Protein AF-A0A925S2Z4-F1 (afdb_monomer_lite)

Radius of gyration: 21.95 Å; chains: 1; bounding box: 36×42×71 Å

Structure (mmCIF, N/CA/C/O backbone):
data_AF-A0A925S2Z4-F1
#
_entry.id   AF-A0A925S2Z4-F1
#
loop_
_atom_site.group_PDB
_atom_site.id
_atom_site.type_symbol
_atom_site.label_atom_id
_atom_site.label_alt_id
_atom_site.label_comp_id
_atom_site.label_asym_id
_atom_site.label_entity_id
_atom_site.label_seq_id
_atom_site.pdbx_PDB_ins_code
_atom_site.Cartn_x
_atom_site.Cartn_y
_atom_site.Cartn_z
_atom_site.occupancy
_atom_site.B_iso_or_equiv
_atom_site.auth_seq_id
_atom_site.auth_comp_id
_atom_site.auth_asym_id
_atom_site.auth_atom_id
_atom_site.pdbx_PDB_model_num
ATOM 1 N N . MET A 1 1 ? 14.609 -31.076 -55.272 1.00 39.25 1 MET A N 1
ATOM 2 C CA . MET A 1 1 ? 15.319 -29.786 -55.122 1.00 39.25 1 MET A CA 1
ATOM 3 C C . MET A 1 1 ? 14.784 -29.129 -53.865 1.00 39.25 1 MET A C 1
ATOM 5 O O . MET A 1 1 ? 13.575 -29.079 -53.698 1.00 39.25 1 MET A O 1
ATOM 9 N N . ASN A 1 2 ? 15.687 -28.817 -52.939 1.00 39.75 2 ASN A N 1
ATOM 10 C CA . ASN A 1 2 ? 15.441 -28.639 -51.510 1.00 39.75 2 ASN A CA 1
ATOM 11 C C . ASN A 1 2 ? 15.421 -27.136 -51.181 1.00 39.75 2 ASN A C 1
ATOM 13 O O . ASN A 1 2 ? 16.453 -26.488 -51.337 1.00 39.75 2 ASN A O 1
ATOM 17 N N . THR A 1 3 ? 14.290 -26.589 -50.730 1.00 46.34 3 THR A N 1
ATOM 18 C CA . THR A 1 3 ? 14.186 -25.174 -50.324 1.00 46.34 3 THR A CA 1
ATOM 19 C C . THR A 1 3 ? 13.488 -25.082 -48.972 1.00 46.34 3 THR A C 1
ATOM 21 O O . THR A 1 3 ? 12.311 -24.757 -48.877 1.00 46.34 3 THR A O 1
ATOM 24 N N . ALA A 1 4 ? 14.216 -25.424 -47.913 1.00 49.31 4 ALA A N 1
ATOM 25 C CA . ALA A 1 4 ? 13.756 -25.297 -46.535 1.00 49.31 4 ALA A CA 1
ATOM 26 C C . ALA A 1 4 ? 14.953 -24.974 -45.636 1.00 49.31 4 ALA A C 1
ATOM 28 O O . ALA A 1 4 ? 15.441 -25.862 -44.956 1.00 49.31 4 ALA A O 1
ATOM 29 N N . HIS A 1 5 ? 15.494 -23.747 -45.680 1.00 46.09 5 HIS A N 1
ATOM 30 C CA . HIS A 1 5 ? 16.583 -23.366 -44.759 1.00 46.09 5 HIS A CA 1
ATOM 31 C C . HIS A 1 5 ? 16.766 -21.861 -44.469 1.00 46.09 5 HIS A C 1
ATOM 33 O O . HIS A 1 5 ? 17.776 -21.498 -43.873 1.00 46.09 5 HIS A O 1
ATOM 39 N N . ALA A 1 6 ? 15.828 -20.972 -44.825 1.00 50.81 6 ALA A N 1
ATOM 40 C CA . ALA A 1 6 ? 16.051 -19.526 -44.651 1.00 50.81 6 ALA A CA 1
ATOM 41 C C . ALA A 1 6 ? 15.265 -18.852 -43.506 1.00 50.81 6 ALA A C 1
ATOM 43 O O . ALA A 1 6 ? 15.703 -17.813 -43.021 1.00 50.81 6 ALA A O 1
ATOM 44 N N . GLU A 1 7 ? 14.157 -19.415 -43.015 1.00 44.41 7 GLU A N 1
ATOM 45 C CA . GLU A 1 7 ? 13.292 -18.689 -42.059 1.00 44.41 7 GLU A CA 1
ATOM 46 C C . GLU A 1 7 ? 13.647 -18.895 -40.577 1.00 44.41 7 GLU A C 1
ATOM 48 O O . GLU A 1 7 ? 13.296 -18.077 -39.730 1.00 44.41 7 GLU A O 1
ATOM 53 N N . LEU A 1 8 ? 14.426 -19.925 -40.240 1.00 50.59 8 LEU A N 1
ATOM 54 C CA . LEU A 1 8 ? 14.777 -20.248 -38.846 1.00 50.59 8 LEU A CA 1
ATOM 55 C C . LEU A 1 8 ? 15.889 -19.368 -38.242 1.00 50.59 8 LEU A C 1
ATOM 57 O O . LEU A 1 8 ? 16.179 -19.472 -37.051 1.00 50.59 8 LEU A O 1
ATOM 61 N N . SER A 1 9 ? 16.499 -18.481 -39.030 1.00 44.88 9 SER A N 1
ATOM 62 C CA . SER A 1 9 ? 17.625 -17.650 -38.579 1.00 44.88 9 SER A CA 1
ATOM 63 C C . SER A 1 9 ? 17.199 -16.320 -37.943 1.00 44.88 9 SER A C 1
ATOM 65 O O . SER A 1 9 ? 17.954 -15.765 -37.148 1.00 44.88 9 SER A O 1
ATOM 67 N N . PHE A 1 10 ? 15.992 -15.816 -38.226 1.00 47.94 10 PHE A N 1
ATOM 68 C CA . PHE A 1 10 ? 15.556 -14.500 -37.733 1.00 47.94 10 PHE A CA 1
ATOM 69 C C . PHE A 1 10 ? 15.021 -14.515 -36.297 1.00 47.94 10 PHE A C 1
ATOM 71 O O . PHE A 1 10 ? 15.148 -13.519 -35.591 1.00 47.94 10 PHE A O 1
ATOM 78 N N . HIS A 1 11 ? 14.477 -15.636 -35.818 1.00 46.00 11 HIS A N 1
ATOM 79 C CA . HIS A 1 11 ? 13.976 -15.721 -34.439 1.00 46.00 11 HIS A CA 1
ATOM 80 C C . HIS A 1 11 ? 15.089 -15.900 -33.399 1.00 46.00 11 HIS A C 1
ATOM 82 O O . HIS A 1 11 ? 14.930 -15.487 -32.257 1.00 46.00 11 HIS A O 1
ATOM 88 N N . ARG A 1 12 ? 16.261 -16.418 -33.793 1.00 41.78 12 ARG A N 1
ATOM 89 C CA . ARG A 1 12 ? 17.396 -16.600 -32.872 1.00 41.78 12 ARG A CA 1
ATOM 90 C C . ARG A 1 12 ? 18.139 -15.297 -32.548 1.00 41.78 12 ARG A C 1
ATOM 92 O O . ARG A 1 12 ? 18.822 -15.224 -31.532 1.00 41.78 12 ARG A O 1
ATOM 99 N N .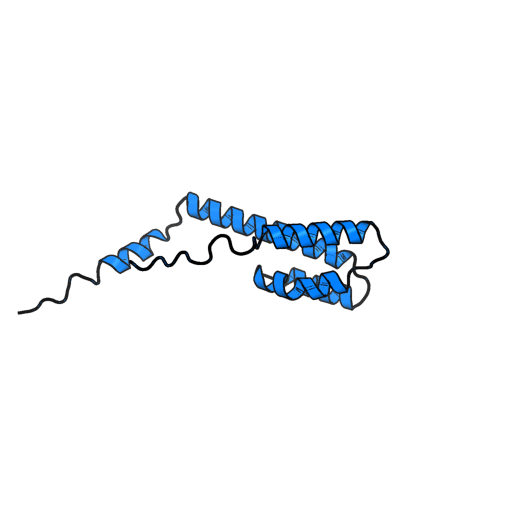 ALA A 1 13 ? 18.009 -14.270 -33.391 1.00 48.81 13 ALA A N 1
ATOM 100 C CA . ALA A 1 13 ? 18.620 -12.961 -33.157 1.00 48.81 13 ALA A CA 1
ATOM 101 C C . ALA A 1 13 ? 17.857 -12.123 -32.112 1.00 48.81 13 ALA A C 1
ATOM 103 O O . ALA A 1 13 ? 18.473 -11.315 -31.422 1.00 48.81 13 ALA A O 1
ATOM 104 N N . ALA A 1 14 ? 16.547 -12.346 -31.948 1.00 51.91 14 ALA A N 1
ATOM 105 C CA . ALA A 1 14 ? 15.734 -11.635 -30.959 1.00 51.91 14 ALA A CA 1
ATOM 106 C C . ALA A 1 14 ? 16.083 -12.035 -29.511 1.00 51.91 14 ALA A C 1
ATOM 108 O O . ALA A 1 14 ? 16.130 -11.175 -28.635 1.00 51.91 14 ALA A O 1
ATOM 109 N N . ASP A 1 15 ? 16.433 -13.303 -29.273 1.00 49.47 15 ASP A N 1
ATOM 110 C CA . ASP A 1 15 ? 16.817 -13.790 -27.938 1.00 49.47 15 ASP A CA 1
ATOM 111 C C . ASP A 1 15 ? 18.200 -13.294 -27.472 1.00 49.47 15 ASP A C 1
ATOM 113 O O . ASP A 1 15 ? 18.476 -13.246 -26.273 1.00 49.47 15 ASP A O 1
ATOM 117 N N . LEU A 1 16 ? 19.079 -12.870 -28.389 1.00 51.75 16 LEU A N 1
ATOM 118 C CA . LEU A 1 16 ? 20.402 -12.326 -28.042 1.00 51.75 16 LEU A CA 1
ATOM 119 C C . LEU A 1 16 ? 20.360 -10.845 -27.633 1.00 51.75 16 LEU A C 1
ATOM 121 O O . LEU A 1 16 ? 21.290 -10.368 -26.982 1.00 51.75 16 LEU A O 1
ATOM 125 N N . HIS A 1 17 ? 19.272 -10.132 -27.938 1.00 51.03 17 HIS A N 1
ATOM 126 C CA . HIS A 1 17 ? 19.065 -8.751 -27.489 1.00 51.03 17 HIS A CA 1
ATOM 127 C C . HIS A 1 17 ? 18.622 -8.643 -26.019 1.00 51.03 17 HIS A C 1
ATOM 129 O O . HIS A 1 17 ? 18.544 -7.539 -25.487 1.00 51.03 17 HIS A O 1
ATOM 135 N N . ALA A 1 18 ? 18.426 -9.769 -25.322 1.00 53.28 18 ALA A N 1
ATOM 136 C CA . ALA A 1 18 ? 18.163 -9.804 -23.882 1.00 53.28 18 ALA A CA 1
ATOM 137 C C . ALA A 1 18 ? 19.398 -9.483 -23.005 1.00 53.28 18 ALA A C 1
ATOM 139 O O . ALA A 1 18 ? 19.310 -9.521 -21.774 1.00 53.28 18 ALA A O 1
ATOM 140 N N . PHE A 1 19 ? 20.548 -9.125 -23.592 1.00 51.56 19 PHE A N 1
ATOM 141 C CA . PHE A 1 19 ? 21.604 -8.407 -22.872 1.00 51.56 19 PHE A CA 1
ATOM 142 C C . PHE A 1 19 ? 21.146 -6.965 -22.640 1.00 51.56 19 PHE A C 1
ATOM 144 O O . PHE A 1 19 ? 21.452 -6.066 -23.417 1.00 51.56 19 PHE A O 1
ATOM 151 N N . GLY A 1 20 ? 20.360 -6.800 -21.570 1.00 57.88 20 GLY A N 1
ATOM 152 C CA . GLY A 1 20 ? 19.616 -5.594 -21.221 1.00 57.88 20 GLY A CA 1
ATOM 153 C C . GLY A 1 20 ? 20.344 -4.302 -21.561 1.00 57.88 20 GLY A C 1
ATOM 154 O O . GLY A 1 20 ? 21.339 -3.946 -20.920 1.00 57.88 20 GLY A O 1
ATOM 155 N N . MET A 1 21 ? 19.789 -3.593 -22.539 1.00 62.78 21 MET A N 1
ATOM 156 C CA . MET A 1 21 ? 20.240 -2.261 -22.896 1.00 62.78 21 MET A CA 1
ATOM 157 C C . MET A 1 21 ? 20.140 -1.356 -21.655 1.00 62.78 21 MET A C 1
ATOM 159 O O . MET A 1 21 ? 19.319 -1.607 -20.760 1.00 62.78 21 MET A O 1
ATOM 163 N N . PRO A 1 22 ? 20.960 -0.295 -21.550 1.00 67.75 22 PRO A N 1
ATOM 164 C CA . PRO A 1 22 ? 20.856 0.667 -20.453 1.00 67.75 22 PRO A CA 1
ATOM 165 C C . PRO A 1 22 ? 19.417 1.163 -20.243 1.00 67.75 22 PRO A C 1
ATOM 167 O O . PRO A 1 22 ? 18.974 1.304 -19.104 1.00 67.75 22 PRO A O 1
ATOM 170 N N . GLU A 1 23 ? 18.673 1.328 -21.337 1.00 68.00 23 GLU A N 1
ATOM 171 C CA . GLU A 1 23 ? 17.258 1.702 -21.360 1.00 68.00 23 GLU A CA 1
ATOM 172 C C . GLU A 1 23 ? 16.357 0.653 -20.685 1.00 68.00 23 GLU A C 1
ATOM 174 O O . GLU A 1 23 ? 15.559 1.011 -19.820 1.00 68.00 23 GLU A O 1
ATOM 179 N N . ASP A 1 24 ? 16.552 -0.645 -20.947 1.00 77.69 24 ASP A N 1
ATOM 180 C CA . ASP A 1 24 ? 15.789 -1.720 -20.291 1.00 77.69 24 AS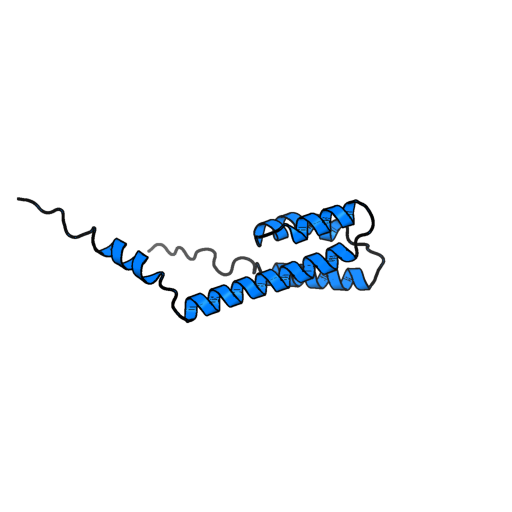P A CA 1
ATOM 181 C C . ASP A 1 24 ? 16.061 -1.776 -18.788 1.00 77.69 24 ASP A C 1
ATOM 183 O O . ASP A 1 24 ? 15.178 -2.064 -17.976 1.00 77.69 24 ASP A O 1
ATOM 187 N N . ARG A 1 25 ? 17.310 -1.516 -18.387 1.00 75.81 25 ARG A N 1
ATOM 188 C CA . ARG A 1 25 ? 17.669 -1.437 -16.970 1.00 75.81 25 ARG A CA 1
ATOM 189 C C . ARG A 1 25 ? 16.969 -0.255 -16.304 1.00 75.81 25 ARG A C 1
ATOM 191 O O . ARG A 1 25 ? 16.429 -0.433 -15.213 1.00 75.81 25 ARG A O 1
ATOM 198 N N . LEU A 1 26 ? 16.972 0.919 -16.935 1.00 79.69 26 LEU A N 1
ATOM 199 C CA . LEU A 1 26 ? 16.286 2.106 -16.422 1.00 79.69 26 LEU A CA 1
ATOM 200 C C . LEU A 1 26 ? 14.774 1.875 -16.327 1.00 79.69 26 LEU A C 1
ATOM 202 O O . LEU A 1 26 ? 14.189 2.167 -15.285 1.00 79.69 26 LEU A O 1
ATOM 206 N N . ALA A 1 27 ? 14.163 1.263 -17.342 1.00 78.44 27 ALA A N 1
ATOM 207 C CA . ALA A 1 27 ? 12.748 0.901 -17.340 1.00 78.44 27 ALA A CA 1
ATOM 208 C C . ALA A 1 27 ? 12.405 -0.079 -16.205 1.00 78.44 27 ALA A C 1
ATOM 210 O O . ALA A 1 27 ? 11.469 0.157 -15.439 1.00 78.44 27 ALA A O 1
ATOM 211 N N . ARG A 1 28 ? 13.207 -1.138 -16.012 1.00 81.88 28 ARG A N 1
ATOM 212 C CA . ARG A 1 28 ? 13.034 -2.075 -14.885 1.00 81.88 28 ARG A CA 1
ATOM 213 C C . ARG A 1 28 ? 13.174 -1.383 -13.530 1.00 81.88 28 ARG A C 1
ATOM 215 O O . ARG A 1 28 ? 12.407 -1.675 -12.615 1.00 81.88 28 ARG A O 1
ATOM 222 N N . MET A 1 29 ? 14.139 -0.475 -13.386 1.00 87.81 29 MET A N 1
ATOM 223 C CA . MET A 1 29 ? 14.314 0.300 -12.155 1.00 87.81 29 MET A CA 1
ATOM 224 C C . MET A 1 29 ? 13.117 1.220 -11.892 1.00 87.81 29 MET A C 1
ATOM 226 O O . MET A 1 29 ? 12.649 1.274 -10.756 1.00 87.81 29 MET A O 1
ATOM 230 N N . ALA A 1 30 ? 12.594 1.889 -12.922 1.00 84.75 30 ALA A N 1
ATOM 231 C CA . ALA A 1 30 ? 11.405 2.730 -12.819 1.00 84.75 30 ALA A CA 1
ATOM 232 C C . ALA A 1 30 ? 10.167 1.914 -12.413 1.00 84.75 30 ALA A C 1
ATOM 234 O O . ALA A 1 30 ? 9.493 2.269 -11.449 1.00 84.75 30 ALA A O 1
ATOM 235 N N . ALA A 1 31 ? 9.929 0.767 -13.057 1.00 84.12 31 ALA A N 1
ATOM 236 C CA . ALA A 1 31 ? 8.832 -0.134 -12.707 1.00 84.12 31 ALA A CA 1
ATOM 237 C C . ALA A 1 31 ? 8.956 -0.659 -11.267 1.00 84.12 31 ALA A C 1
ATOM 239 O O . ALA A 1 31 ? 7.990 -0.653 -10.503 1.00 84.12 31 ALA A O 1
ATOM 240 N N . ARG A 1 32 ? 10.167 -1.063 -10.852 1.00 89.06 32 ARG A N 1
ATOM 241 C CA . ARG A 1 32 ? 10.412 -1.524 -9.480 1.00 89.06 32 ARG A CA 1
ATOM 242 C C . ARG A 1 32 ? 10.174 -0.415 -8.462 1.00 89.06 32 ARG A C 1
ATOM 244 O O . ARG A 1 32 ? 9.626 -0.690 -7.397 1.00 89.06 32 ARG A O 1
ATOM 251 N N . ARG A 1 33 ? 10.584 0.813 -8.778 1.00 89.81 33 ARG A N 1
ATOM 252 C CA . ARG A 1 33 ? 10.366 1.981 -7.927 1.00 89.81 33 ARG A CA 1
ATOM 253 C C . ARG A 1 33 ? 8.876 2.278 -7.769 1.00 89.81 33 ARG A C 1
ATOM 255 O O . ARG A 1 33 ? 8.421 2.342 -6.633 1.00 89.81 33 ARG A O 1
ATOM 262 N N . ALA A 1 34 ? 8.127 2.336 -8.868 1.00 88.19 34 ALA A N 1
ATOM 263 C CA . ALA A 1 34 ? 6.678 2.539 -8.839 1.00 88.19 34 ALA A CA 1
ATOM 264 C C . ALA A 1 34 ? 5.965 1.459 -8.005 1.00 88.19 34 ALA A C 1
ATOM 266 O O . ALA A 1 34 ? 5.111 1.762 -7.174 1.00 88.19 34 ALA A O 1
ATOM 267 N N . PHE A 1 35 ? 6.374 0.191 -8.142 1.00 90.44 35 PHE A N 1
ATOM 268 C CA . PHE A 1 35 ? 5.841 -0.890 -7.312 1.00 90.44 35 PHE A CA 1
ATOM 269 C C . PHE A 1 35 ? 6.133 -0.696 -5.817 1.00 90.44 35 PHE A C 1
ATOM 271 O O . PHE A 1 35 ? 5.250 -0.902 -4.986 1.00 90.44 35 PHE A O 1
ATOM 278 N N . VAL 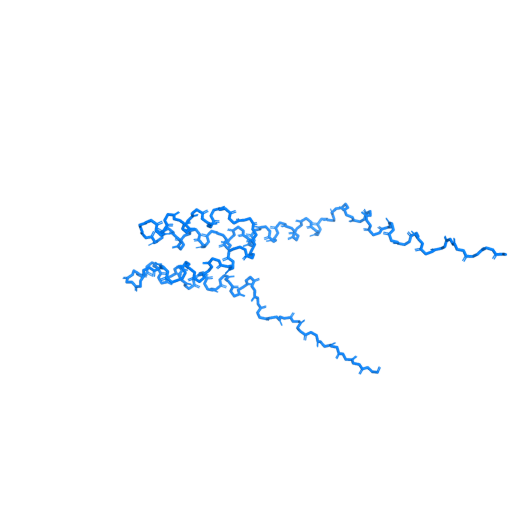A 1 36 ? 7.364 -0.318 -5.456 1.00 93.00 36 VAL A N 1
ATOM 279 C CA . VAL A 1 36 ? 7.747 -0.080 -4.054 1.00 93.00 36 VAL A CA 1
ATOM 280 C C . VAL A 1 36 ? 6.985 1.107 -3.467 1.00 93.00 36 VAL A C 1
ATOM 282 O O . VAL A 1 36 ? 6.517 1.017 -2.332 1.00 93.00 36 VAL A O 1
ATOM 285 N N . GLU A 1 37 ? 6.827 2.185 -4.231 1.00 91.25 37 GLU A N 1
ATOM 286 C CA . GLU A 1 37 ? 6.048 3.363 -3.837 1.00 91.25 37 GLU A CA 1
ATOM 287 C C . GLU A 1 37 ? 4.587 2.969 -3.574 1.00 91.25 37 GLU A C 1
ATOM 289 O O . GLU A 1 37 ? 4.101 3.141 -2.455 1.00 91.25 37 GLU A O 1
ATOM 294 N N . MET A 1 38 ? 3.940 2.279 -4.520 1.00 91.94 38 MET A N 1
ATOM 295 C CA . MET A 1 38 ? 2.576 1.773 -4.343 1.00 91.94 38 MET A CA 1
ATOM 296 C C . MET A 1 38 ? 2.463 0.847 -3.123 1.00 91.94 38 MET A C 1
ATOM 298 O O . MET A 1 38 ? 1.572 1.007 -2.287 1.00 91.94 38 MET A O 1
ATOM 302 N N . LYS A 1 39 ? 3.387 -0.110 -2.968 1.00 95.00 39 LYS A N 1
ATOM 303 C CA . LYS A 1 39 ? 3.392 -1.043 -1.831 1.00 95.00 39 LYS A CA 1
ATOM 304 C C . LYS A 1 39 ? 3.532 -0.313 -0.494 1.00 95.00 39 LYS A C 1
ATOM 306 O O . LYS A 1 39 ? 2.922 -0.734 0.488 1.00 95.00 39 LYS A O 1
ATOM 311 N N . THR A 1 40 ? 4.291 0.779 -0.451 1.00 94.00 40 THR A N 1
ATOM 312 C CA . THR A 1 40 ? 4.461 1.601 0.754 1.00 94.00 40 THR A CA 1
ATOM 313 C C . THR A 1 40 ? 3.148 2.274 1.155 1.00 94.00 40 THR A C 1
ATOM 315 O O . THR A 1 40 ? 2.765 2.186 2.321 1.00 94.00 40 THR A O 1
ATOM 318 N N . CYS A 1 41 ? 2.389 2.828 0.203 1.00 93.19 41 CYS A N 1
ATOM 319 C CA . CYS A 1 41 ? 1.067 3.401 0.485 1.00 93.19 41 CYS A CA 1
ATOM 320 C C . CYS A 1 41 ? 0.098 2.353 1.062 1.00 93.19 41 CYS A C 1
ATOM 322 O O . CYS A 1 41 ? -0.607 2.620 2.035 1.00 93.19 41 CYS A O 1
ATOM 324 N N . PHE A 1 42 ? 0.114 1.121 0.537 1.00 94.50 42 PHE A N 1
ATOM 325 C CA . PHE A 1 42 ? -0.667 0.014 1.102 1.00 94.50 42 PHE A CA 1
ATOM 326 C C . PHE A 1 42 ? -0.236 -0.358 2.530 1.00 94.50 42 PHE A C 1
ATOM 328 O O . PHE A 1 42 ? -1.093 -0.675 3.355 1.00 94.50 42 PHE A O 1
ATOM 335 N N . ILE A 1 43 ? 1.069 -0.350 2.832 1.00 94.88 43 ILE A N 1
ATOM 336 C CA . ILE A 1 43 ? 1.584 -0.639 4.181 1.00 94.88 43 ILE A CA 1
ATOM 337 C C . ILE A 1 43 ? 1.105 0.425 5.168 1.00 94.88 43 ILE A C 1
ATOM 339 O O . ILE A 1 43 ? 0.599 0.064 6.230 1.00 94.88 43 ILE A O 1
ATOM 343 N N . ASN A 1 44 ? 1.218 1.703 4.800 1.00 93.31 44 ASN A N 1
ATOM 344 C CA . ASN A 1 44 ? 0.799 2.824 5.639 1.00 93.31 44 ASN A CA 1
ATOM 345 C C . ASN A 1 44 ? -0.712 2.779 5.897 1.00 93.31 44 ASN A C 1
ATOM 347 O O . ASN A 1 44 ? -1.144 2.803 7.045 1.00 93.31 44 ASN A O 1
ATOM 351 N N . ALA A 1 45 ? -1.520 2.579 4.851 1.00 92.56 45 ALA A N 1
ATOM 352 C CA . ALA A 1 45 ? -2.964 2.425 4.999 1.00 92.56 45 ALA A CA 1
ATOM 353 C C . ALA A 1 45 ? -3.334 1.218 5.884 1.00 92.56 45 ALA A C 1
ATOM 355 O O . ALA A 1 45 ? -4.180 1.326 6.767 1.00 92.56 45 ALA A O 1
ATOM 356 N N . ALA A 1 46 ? -2.685 0.064 5.700 1.00 94.19 46 ALA A N 1
ATOM 357 C CA . ALA A 1 46 ? -2.960 -1.123 6.510 1.00 94.19 46 ALA A CA 1
ATOM 358 C C . ALA A 1 46 ? -2.490 -0.993 7.974 1.00 94.19 46 ALA A C 1
ATOM 360 O O . ALA A 1 46 ? -2.981 -1.727 8.835 1.00 94.19 46 ALA A O 1
ATOM 361 N N . ALA A 1 47 ? -1.551 -0.087 8.268 1.00 93.12 47 ALA A N 1
ATOM 362 C CA . ALA A 1 47 ? -1.094 0.204 9.626 1.00 93.12 47 ALA A CA 1
ATOM 363 C C . ALA A 1 47 ? -2.158 0.933 10.465 1.00 93.12 47 ALA A C 1
ATOM 365 O O . ALA A 1 47 ? -2.217 0.727 11.674 1.00 93.12 47 ALA A O 1
ATOM 366 N N . GLU A 1 48 ? -3.044 1.700 9.824 1.00 92.88 48 GLU A N 1
ATOM 367 C CA . GLU A 1 48 ? -4.155 2.401 10.486 1.00 92.88 48 GLU A CA 1
ATOM 368 C C . GLU A 1 48 ? -5.309 1.465 10.897 1.00 92.88 48 GLU A C 1
ATOM 370 O O . GLU A 1 48 ? -6.222 1.876 11.617 1.00 92.88 48 GLU A O 1
ATOM 375 N N . ILE A 1 49 ? -5.298 0.213 10.425 1.00 93.50 49 ILE A N 1
ATOM 376 C CA . ILE A 1 49 ? -6.339 -0.780 10.702 1.00 93.50 49 ILE A CA 1
ATOM 377 C C . ILE A 1 49 ? -5.970 -1.544 11.971 1.00 93.50 49 ILE A C 1
ATOM 379 O O . ILE A 1 49 ? -4.967 -2.258 12.024 1.00 93.50 49 ILE A O 1
ATOM 383 N N . GLU A 1 50 ? -6.819 -1.435 12.984 1.00 91.38 50 GLU A N 1
ATOM 384 C CA . GLU A 1 50 ? -6.619 -2.091 14.273 1.00 91.38 50 GLU A CA 1
ATOM 385 C C . GLU A 1 50 ? -7.146 -3.542 14.273 1.00 91.38 50 GLU A C 1
ATOM 387 O O . GLU A 1 50 ? -7.969 -3.953 13.448 1.00 91.38 50 GLU A O 1
ATOM 392 N N . GLY A 1 51 ? -6.662 -4.346 15.223 1.00 93.88 51 GLY A N 1
ATOM 393 C CA . GLY A 1 51 ? -7.141 -5.709 15.459 1.00 93.88 51 GLY A CA 1
ATOM 394 C C . GLY A 1 51 ? -6.595 -6.783 14.508 1.00 93.88 51 GLY A C 1
ATOM 395 O O . GLY A 1 51 ? -5.646 -6.586 13.744 1.00 93.88 51 GLY A O 1
ATOM 396 N N . SER A 1 52 ? -7.199 -7.973 14.579 1.00 94.25 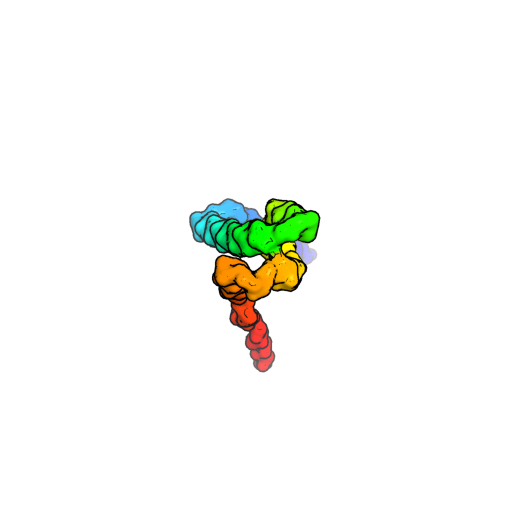52 SER A N 1
ATOM 397 C CA . SER A 1 52 ? -6.769 -9.162 13.824 1.00 94.25 52 SER A CA 1
ATOM 398 C C . SER A 1 52 ? -6.884 -8.977 12.308 1.00 94.25 52 SER A C 1
ATOM 400 O O . SER A 1 52 ? -6.015 -9.434 11.563 1.00 94.25 52 SER A O 1
ATOM 402 N N . THR A 1 53 ? -7.910 -8.255 11.849 1.00 93.00 53 THR A N 1
ATOM 403 C CA . THR A 1 53 ? -8.098 -7.893 10.438 1.00 93.00 53 THR A CA 1
ATOM 404 C C . THR A 1 53 ? -6.948 -7.031 9.927 1.00 93.00 53 THR A C 1
ATOM 406 O O . THR A 1 53 ? -6.397 -7.325 8.866 1.00 93.00 53 THR A O 1
ATOM 409 N N . GLY A 1 54 ? -6.529 -6.020 10.695 1.00 94.38 54 GLY A N 1
ATOM 410 C CA . GLY A 1 54 ? -5.380 -5.183 10.355 1.00 94.38 54 GLY A CA 1
ATOM 411 C C . GLY A 1 54 ? -4.086 -5.986 10.257 1.00 94.38 54 GLY A C 1
ATOM 412 O O . GLY A 1 54 ? -3.389 -5.927 9.244 1.00 94.38 54 GLY A O 1
ATOM 413 N N . ALA A 1 55 ? -3.815 -6.843 11.246 1.00 95.88 55 ALA A N 1
ATOM 414 C CA . ALA A 1 55 ? -2.642 -7.719 11.235 1.00 95.88 55 ALA A CA 1
ATOM 415 C C . ALA A 1 55 ? -2.615 -8.667 10.017 1.00 95.88 55 ALA A C 1
ATOM 417 O O . ALA A 1 55 ? -1.559 -8.883 9.410 1.00 95.88 55 ALA A O 1
ATOM 418 N N . LEU A 1 56 ? -3.773 -9.213 9.626 1.00 96.50 56 LEU A N 1
ATOM 419 C CA . LEU A 1 56 ? -3.906 -10.050 8.433 1.00 96.50 56 LEU A CA 1
ATOM 420 C C . LEU A 1 56 ? -3.654 -9.253 7.147 1.00 96.50 56 LEU A C 1
ATOM 422 O O . LEU A 1 56 ? -2.919 -9.721 6.275 1.00 96.50 56 LEU A O 1
ATOM 426 N N . LEU A 1 57 ? -4.243 -8.062 7.020 1.00 95.81 57 LEU A N 1
ATOM 427 C CA . LEU A 1 57 ? -4.080 -7.207 5.842 1.00 95.81 57 LEU A CA 1
ATOM 428 C C . LEU A 1 57 ? -2.633 -6.739 5.684 1.00 95.81 57 LEU A C 1
ATOM 430 O O . LEU A 1 57 ? -2.077 -6.868 4.595 1.00 95.81 57 LEU A O 1
ATOM 434 N N . GLN A 1 58 ? -1.978 -6.319 6.767 1.00 96.50 58 GLN A N 1
ATOM 435 C CA . GLN A 1 58 ? -0.556 -5.970 6.746 1.00 96.50 58 GLN A CA 1
ATOM 436 C C . GLN A 1 58 ? 0.315 -7.145 6.289 1.00 96.50 58 GLN A C 1
ATOM 438 O O . GLN A 1 58 ? 1.234 -6.962 5.490 1.00 96.50 58 GLN A O 1
ATOM 443 N N . ARG A 1 59 ? 0.026 -8.372 6.749 1.00 96.69 59 ARG A N 1
ATOM 444 C CA . ARG A 1 59 ? 0.748 -9.569 6.295 1.00 96.69 59 ARG A CA 1
ATOM 445 C C . ARG A 1 59 ? 0.551 -9.807 4.797 1.00 96.69 59 ARG A C 1
ATOM 447 O O . ARG A 1 59 ? 1.537 -10.018 4.096 1.00 96.69 59 ARG A O 1
ATOM 454 N N . LYS A 1 60 ? -0.689 -9.730 4.303 1.00 96.19 60 LYS A N 1
ATOM 455 C CA . LYS A 1 60 ? -1.002 -9.893 2.873 1.00 96.19 60 LYS A CA 1
ATOM 456 C C . LYS A 1 60 ? -0.287 -8.851 2.010 1.00 96.19 60 LYS A C 1
ATOM 458 O O . LYS A 1 60 ? 0.315 -9.213 1.007 1.00 96.19 60 LYS A O 1
ATOM 463 N N . VAL A 1 61 ? -0.281 -7.587 2.437 1.00 95.81 61 VAL A N 1
ATOM 464 C CA . VAL A 1 61 ? 0.442 -6.510 1.745 1.00 95.81 61 VAL A CA 1
ATOM 465 C C . VAL A 1 61 ? 1.947 -6.783 1.722 1.00 95.81 61 VAL A C 1
ATOM 467 O O . VAL A 1 61 ? 2.570 -6.662 0.672 1.00 95.81 61 VAL A O 1
ATOM 470 N N . ARG A 1 62 ? 2.556 -7.202 2.841 1.00 95.50 62 ARG A N 1
ATOM 471 C CA . ARG A 1 62 ? 3.994 -7.532 2.873 1.00 95.50 62 ARG A CA 1
ATOM 472 C C . ARG A 1 62 ? 4.345 -8.691 1.940 1.00 95.50 62 ARG A C 1
ATOM 474 O O . ARG A 1 62 ? 5.391 -8.628 1.297 1.00 95.50 62 ARG A O 1
ATOM 481 N N . MET A 1 63 ? 3.479 -9.701 1.854 1.00 96.12 63 MET A N 1
ATOM 482 C CA . MET A 1 63 ? 3.677 -10.876 1.002 1.00 96.12 63 MET A CA 1
ATOM 483 C C . MET A 1 63 ? 3.460 -10.608 -0.490 1.00 96.12 63 MET A C 1
ATOM 485 O O . MET A 1 63 ? 4.009 -11.355 -1.289 1.00 96.12 63 MET A O 1
ATOM 489 N N . ALA A 1 64 ? 2.723 -9.558 -0.869 1.00 95.19 64 ALA A N 1
ATOM 490 C CA . ALA A 1 64 ? 2.514 -9.227 -2.275 1.00 95.19 64 ALA A CA 1
ATOM 491 C C . ALA A 1 64 ? 3.851 -8.936 -2.983 1.00 95.19 64 ALA A C 1
ATOM 493 O O . ALA A 1 64 ? 4.590 -8.021 -2.596 1.00 95.19 64 ALA A O 1
ATOM 494 N N . GLY A 1 65 ? 4.166 -9.734 -3.997 1.00 92.75 65 GLY A N 1
ATOM 495 C CA . GLY A 1 65 ? 5.308 -9.578 -4.892 1.00 92.75 65 GLY A CA 1
ATOM 496 C C . GLY A 1 65 ? 4.948 -8.853 -6.184 1.00 92.75 65 GLY A C 1
ATOM 497 O O . GLY A 1 65 ? 5.829 -8.254 -6.792 1.00 92.75 65 GLY A O 1
ATOM 498 N N . GLU A 1 66 ? 3.663 -8.849 -6.545 1.00 88.81 66 GLU A N 1
ATOM 499 C CA . GLU A 1 66 ? 3.171 -8.320 -7.813 1.00 88.81 66 GLU A CA 1
ATOM 500 C C . GLU A 1 66 ? 2.088 -7.248 -7.635 1.00 88.81 66 GLU A C 1
ATOM 502 O O . GLU A 1 66 ? 1.294 -7.244 -6.688 1.00 88.81 66 GLU A O 1
ATOM 507 N N . VAL A 1 67 ? 2.007 -6.347 -8.615 1.00 87.31 67 VAL A N 1
ATOM 508 C CA . VAL A 1 67 ? 1.021 -5.254 -8.680 1.00 87.31 67 VAL A CA 1
ATOM 509 C C . VAL A 1 67 ? -0.424 -5.782 -8.641 1.00 87.31 67 VAL A C 1
ATOM 511 O O . VAL A 1 67 ? -1.278 -5.225 -7.950 1.00 87.31 67 VAL A O 1
ATOM 514 N N . ILE A 1 68 ? -0.695 -6.912 -9.305 1.00 86.56 68 ILE A N 1
ATOM 515 C CA . ILE A 1 68 ? -2.027 -7.539 -9.343 1.00 86.56 68 ILE A CA 1
ATOM 516 C C . ILE A 1 68 ? -2.493 -8.050 -7.971 1.00 86.56 68 ILE A C 1
ATOM 518 O O . ILE A 1 68 ? -3.691 -8.071 -7.679 1.00 86.56 68 ILE A O 1
ATOM 522 N N . GLU A 1 69 ? -1.566 -8.455 -7.105 1.00 92.19 69 GLU A N 1
ATOM 523 C CA . GLU A 1 69 ? -1.891 -8.935 -5.761 1.00 92.19 69 GLU A CA 1
ATOM 524 C C . GLU A 1 69 ? -2.330 -7.771 -4.873 1.00 92.19 69 GLU A C 1
ATOM 526 O O . GLU A 1 69 ? -3.359 -7.863 -4.198 1.00 92.19 69 GLU A O 1
ATOM 531 N N . LEU A 1 70 ? -1.616 -6.642 -4.947 1.00 91.81 70 LEU A N 1
ATOM 532 C CA . LEU A 1 70 ? -2.012 -5.394 -4.291 1.00 91.81 70 LEU A CA 1
ATOM 533 C C . LEU A 1 70 ? -3.369 -4.905 -4.815 1.00 91.81 70 LEU A C 1
ATOM 535 O O . LEU A 1 70 ? -4.257 -4.583 -4.021 1.00 91.81 70 LEU A O 1
ATOM 539 N N . TRP A 1 71 ? -3.591 -4.964 -6.133 1.00 89.69 71 TRP A N 1
ATOM 540 C CA . TRP A 1 71 ? -4.878 -4.622 -6.742 1.00 89.69 71 TRP A CA 1
ATOM 541 C C . TRP A 1 71 ? -6.033 -5.447 -6.169 1.00 89.69 71 TRP A C 1
ATOM 543 O O . TRP A 1 71 ? -7.077 -4.891 -5.830 1.00 89.69 71 TRP A O 1
ATOM 553 N N . ARG A 1 72 ? -5.867 -6.764 -6.004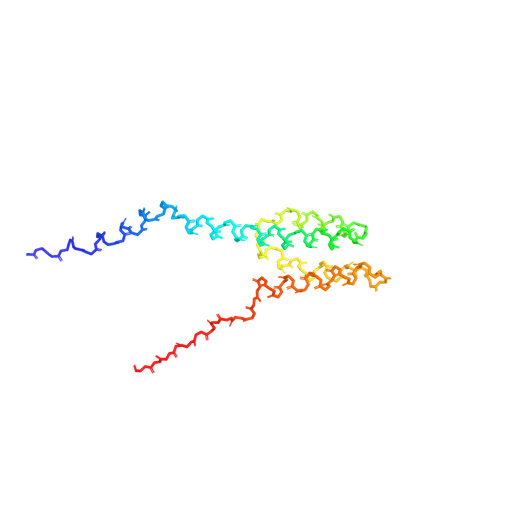 1.00 91.12 72 ARG A N 1
ATOM 554 C CA . ARG A 1 72 ? -6.897 -7.641 -5.411 1.00 91.12 72 ARG A CA 1
ATOM 555 C C . ARG A 1 72 ? -7.203 -7.289 -3.953 1.00 91.12 72 ARG A C 1
ATOM 557 O O . ARG A 1 72 ? -8.348 -7.410 -3.526 1.00 91.12 72 ARG A O 1
ATOM 564 N N . ILE A 1 73 ? -6.200 -6.846 -3.195 1.00 93.69 73 ILE A N 1
ATOM 565 C CA . ILE A 1 73 ? -6.330 -6.522 -1.766 1.00 93.69 73 ILE A CA 1
ATOM 566 C C . ILE A 1 73 ? -6.927 -5.117 -1.540 1.00 93.69 73 ILE A C 1
ATOM 568 O O . ILE A 1 73 ? -7.470 -4.861 -0.463 1.00 93.69 73 ILE A O 1
ATOM 572 N N . ARG A 1 74 ? -6.903 -4.227 -2.547 1.00 92.94 74 ARG A N 1
ATOM 573 C CA . ARG A 1 74 ? -7.322 -2.813 -2.427 1.00 92.94 74 ARG A CA 1
ATOM 574 C C . ARG A 1 74 ? -8.684 -2.617 -1.764 1.00 92.94 74 ARG A C 1
ATOM 576 O O . ARG A 1 74 ? -8.807 -1.824 -0.837 1.00 92.94 74 ARG A O 1
ATOM 583 N N . HIS A 1 75 ? -9.686 -3.389 -2.182 1.00 92.00 75 HIS A N 1
ATOM 584 C CA . HIS A 1 75 ? -11.054 -3.269 -1.673 1.00 92.00 75 HIS A CA 1
ATOM 585 C C . HIS A 1 75 ? -11.139 -3.642 -0.196 1.00 92.00 75 HIS A C 1
ATOM 587 O O . HIS A 1 75 ? -11.831 -2.980 0.569 1.00 92.00 75 HIS A O 1
ATOM 593 N N . ALA A 1 76 ? -10.386 -4.662 0.220 1.00 93.38 76 ALA A N 1
ATOM 594 C CA . ALA A 1 76 ? -10.353 -5.101 1.609 1.00 93.38 76 ALA A CA 1
ATOM 595 C C . ALA A 1 76 ? -9.673 -4.068 2.518 1.00 93.38 76 ALA A C 1
ATOM 597 O O . ALA A 1 76 ? -10.164 -3.812 3.613 1.00 93.38 76 ALA A O 1
ATOM 598 N N . VAL A 1 77 ? -8.582 -3.443 2.058 1.00 92.75 77 VAL A N 1
ATOM 599 C CA . VAL A 1 77 ? -7.910 -2.363 2.802 1.00 92.75 77 VAL A CA 1
ATOM 600 C C . VAL A 1 77 ? -8.826 -1.147 2.910 1.00 92.75 77 VAL A C 1
ATOM 602 O O . VAL A 1 77 ? -9.099 -0.689 4.015 1.00 92.75 77 VAL A O 1
ATOM 605 N N . LEU A 1 78 ? -9.385 -0.678 1.791 1.00 91.06 78 LEU A N 1
ATOM 606 C CA . LEU A 1 78 ? -10.273 0.488 1.764 1.00 91.06 78 LEU A CA 1
ATOM 607 C C . LEU A 1 78 ? -11.530 0.305 2.626 1.00 91.06 78 LEU A C 1
ATOM 609 O O . LEU A 1 78 ? -11.969 1.262 3.269 1.00 91.06 78 LEU A O 1
ATOM 613 N N . ALA A 1 79 ? -12.109 -0.897 2.645 1.00 91.75 79 ALA A N 1
ATOM 614 C CA . ALA A 1 79 ? -13.287 -1.204 3.453 1.00 91.75 79 ALA A CA 1
ATOM 615 C C . ALA A 1 79 ? -12.978 -1.271 4.957 1.00 91.75 79 ALA A C 1
ATOM 617 O O . ALA A 1 79 ? -13.827 -0.903 5.765 1.00 91.75 79 ALA A O 1
ATOM 618 N N . ALA A 1 80 ? -11.778 -1.726 5.330 1.00 92.75 80 ALA A N 1
ATOM 619 C CA . ALA A 1 80 ? -11.366 -1.894 6.723 1.00 92.75 80 ALA A CA 1
ATOM 620 C C . ALA A 1 80 ? -10.748 -0.629 7.351 1.00 92.75 80 ALA A C 1
ATOM 622 O O . ALA A 1 80 ? -10.583 -0.574 8.569 1.00 92.75 80 ALA A O 1
ATOM 623 N N . LEU A 1 81 ? -10.424 0.388 6.548 1.00 90.81 81 LEU A N 1
ATOM 624 C CA . LEU A 1 81 ? -9.915 1.674 7.027 1.00 90.81 81 LEU A CA 1
ATOM 625 C C . LEU A 1 81 ? -10.942 2.412 7.921 1.00 90.81 81 LEU A C 1
ATOM 627 O O . LEU A 1 81 ? -12.073 2.643 7.473 1.00 90.81 81 LEU A O 1
ATOM 631 N N . PRO A 1 82 ? -10.555 2.861 9.136 1.00 87.88 82 PRO A N 1
ATOM 632 C CA . PRO A 1 82 ? -11.415 3.654 10.018 1.00 87.88 82 PRO A CA 1
ATOM 633 C C . PRO A 1 82 ? -11.955 4.931 9.355 1.00 87.88 82 PRO A C 1
ATOM 635 O O . PRO A 1 82 ? -11.210 5.710 8.775 1.00 87.88 82 PRO A O 1
ATOM 638 N N . ARG A 1 83 ? -13.256 5.210 9.481 1.00 84.50 83 ARG A N 1
ATOM 639 C CA . ARG A 1 83 ? -13.875 6.417 8.885 1.00 84.50 83 ARG A CA 1
ATOM 640 C C . ARG A 1 83 ? -13.767 7.680 9.744 1.00 84.50 83 ARG A C 1
ATOM 642 O O . ARG A 1 83 ? -14.114 8.759 9.284 1.00 84.50 83 ARG A O 1
ATOM 649 N N . HIS A 1 84 ? -13.323 7.549 10.992 1.00 81.19 84 HIS A N 1
ATOM 650 C CA . HIS A 1 84 ? -13.387 8.624 11.991 1.00 81.19 84 HIS A CA 1
ATOM 651 C C . HIS A 1 84 ? -12.038 9.305 12.269 1.00 81.19 84 HIS A C 1
ATOM 653 O O . HIS A 1 84 ? -11.987 10.242 13.061 1.00 81.19 84 HIS A O 1
ATOM 659 N N . LYS A 1 85 ? -10.946 8.852 11.640 1.00 82.00 85 LYS A N 1
ATOM 660 C CA . LYS A 1 85 ? -9.603 9.427 11.805 1.00 82.00 85 LYS A CA 1
ATOM 661 C C . LYS A 1 85 ? -9.225 10.235 10.560 1.00 82.00 85 LYS A C 1
ATOM 663 O O . LYS A 1 85 ? -9.246 9.706 9.453 1.00 82.00 85 LYS A O 1
ATOM 668 N N . ALA A 1 86 ? -8.827 11.495 10.745 1.00 78.94 86 ALA A N 1
ATOM 669 C CA . ALA A 1 86 ? -8.388 12.365 9.648 1.00 78.94 86 ALA A CA 1
ATOM 670 C C . ALA A 1 86 ? -7.145 11.815 8.915 1.00 78.94 86 ALA A C 1
ATOM 672 O O . ALA A 1 86 ? -7.064 11.907 7.693 1.00 78.94 86 ALA A O 1
ATOM 673 N N . SER A 1 87 ? -6.221 11.167 9.642 1.00 80.69 87 SER A N 1
ATOM 674 C CA . SER A 1 87 ? -5.065 10.461 9.061 1.00 80.69 87 SER A CA 1
ATOM 675 C C . SER A 1 87 ? -5.492 9.367 8.084 1.00 80.69 87 SER A C 1
ATOM 677 O O . SER A 1 87 ? -4.874 9.175 7.042 1.00 80.69 87 SER A O 1
ATOM 679 N N . THR A 1 88 ? -6.572 8.652 8.392 1.00 83.06 88 THR A N 1
ATOM 680 C CA . THR A 1 88 ? -7.064 7.559 7.559 1.00 83.06 88 THR A CA 1
ATOM 681 C C . THR A 1 88 ? -7.655 8.049 6.239 1.00 83.06 88 THR A C 1
ATOM 683 O O . THR A 1 88 ? -7.506 7.374 5.221 1.00 83.06 88 THR A O 1
ATOM 686 N N . GLU A 1 89 ? -8.289 9.220 6.227 1.00 84.94 89 GLU A N 1
ATOM 687 C CA . GLU A 1 89 ? -8.822 9.793 4.989 1.00 84.94 89 GLU A CA 1
ATOM 688 C C . GLU A 1 89 ? -7.701 10.223 4.036 1.00 84.94 89 GLU A C 1
ATOM 690 O O . GLU A 1 89 ? -7.771 9.944 2.841 1.00 84.94 89 GLU A O 1
ATOM 695 N N . MET A 1 90 ? -6.611 10.786 4.566 1.00 87.56 90 MET A N 1
ATOM 696 C CA . MET A 1 90 ? -5.410 11.081 3.778 1.00 87.56 90 MET A CA 1
ATOM 697 C C . MET A 1 90 ? -4.837 9.810 3.130 1.00 87.56 90 MET A C 1
ATOM 699 O O . MET A 1 90 ? -4.629 9.777 1.919 1.00 87.56 90 MET A O 1
ATOM 703 N N . HIS A 1 91 ? -4.667 8.731 3.903 1.00 86.75 91 HIS A N 1
ATOM 704 C CA . HIS A 1 91 ? -4.182 7.451 3.371 1.00 86.75 91 HIS A CA 1
ATOM 705 C C . HIS A 1 91 ? -5.139 6.829 2.345 1.00 86.75 91 HIS A C 1
ATOM 707 O O . HIS A 1 91 ? -4.697 6.171 1.405 1.00 86.75 91 HIS A O 1
ATOM 713 N N . ARG A 1 92 ? -6.454 7.026 2.502 1.00 87.50 92 ARG A N 1
ATOM 714 C CA . ARG A 1 92 ? -7.457 6.578 1.528 1.00 87.50 92 ARG A CA 1
ATOM 715 C C . ARG A 1 92 ? -7.276 7.294 0.191 1.00 87.50 92 ARG A C 1
ATOM 717 O O . ARG A 1 92 ? -7.246 6.628 -0.842 1.00 87.50 92 ARG A O 1
ATOM 724 N N . GLN A 1 93 ? -7.146 8.619 0.219 1.00 88.06 93 GLN A N 1
ATOM 725 C CA . GLN A 1 93 ? -6.962 9.439 -0.979 1.00 88.06 93 GLN A CA 1
ATOM 726 C C . GLN A 1 93 ? -5.648 9.111 -1.686 1.00 88.06 93 GLN A C 1
ATOM 728 O O . GLN A 1 93 ? -5.648 8.878 -2.892 1.00 88.06 93 GLN A O 1
ATOM 733 N N . GLU A 1 94 ? -4.555 9.003 -0.930 1.00 88.25 94 GLU A N 1
ATOM 734 C CA . GLU A 1 94 ? -3.245 8.627 -1.461 1.00 88.25 94 GLU A CA 1
ATOM 735 C C . GLU A 1 94 ? -3.285 7.240 -2.121 1.00 88.25 94 GLU A C 1
ATOM 737 O O . GLU A 1 94 ? -2.819 7.068 -3.247 1.00 88.25 94 GLU A O 1
ATOM 742 N N . LEU A 1 95 ? -3.916 6.258 -1.466 1.00 87.25 95 LEU A N 1
ATOM 743 C CA . LEU A 1 95 ? -4.068 4.909 -2.004 1.00 87.25 95 LEU A CA 1
ATOM 744 C C . LEU A 1 95 ? -4.869 4.907 -3.312 1.00 87.25 95 LEU A C 1
ATOM 746 O O . LEU A 1 95 ? -4.462 4.257 -4.271 1.00 87.25 95 LEU A O 1
ATOM 750 N N . MET A 1 96 ? -5.986 5.637 -3.369 1.00 86.75 96 MET A N 1
ATOM 751 C CA . MET A 1 96 ? -6.802 5.740 -4.583 1.00 86.75 96 MET A CA 1
ATOM 752 C C . MET A 1 96 ? -6.054 6.444 -5.718 1.00 86.75 96 MET A C 1
ATOM 754 O O . MET A 1 96 ? -6.096 5.969 -6.849 1.00 86.75 96 MET A O 1
ATOM 758 N N . GLN A 1 97 ? -5.323 7.519 -5.424 1.00 86.81 97 GLN A N 1
ATOM 759 C CA . GLN A 1 97 ? -4.535 8.240 -6.421 1.00 86.81 97 GLN A CA 1
ATOM 760 C C . GLN A 1 97 ? -3.396 7.384 -6.987 1.00 86.81 97 GLN A C 1
ATOM 762 O O . GLN A 1 97 ? -3.158 7.393 -8.192 1.00 86.81 97 GLN A O 1
ATOM 767 N N . GLN A 1 98 ? -2.703 6.618 -6.141 1.00 86.25 98 GLN A N 1
ATOM 768 C CA . GLN A 1 98 ? -1.642 5.709 -6.587 1.00 86.25 98 GLN A CA 1
ATOM 769 C C . GLN A 1 98 ? -2.181 4.564 -7.444 1.00 86.25 98 GLN A C 1
ATOM 771 O O . GLN A 1 98 ? -1.568 4.197 -8.442 1.00 86.25 98 GLN A O 1
ATOM 776 N N . ILE A 1 99 ? -3.342 4.025 -7.076 1.00 83.88 99 ILE A N 1
ATOM 777 C CA . ILE A 1 99 ? -4.062 3.006 -7.846 1.00 83.88 99 ILE A CA 1
ATOM 778 C C . ILE A 1 99 ? -4.437 3.548 -9.231 1.00 83.88 99 ILE A C 1
ATOM 780 O O . ILE A 1 99 ? -4.174 2.876 -10.221 1.00 83.88 99 ILE A O 1
ATOM 784 N N . GLU A 1 100 ? -4.977 4.762 -9.316 1.00 81.75 100 GLU A N 1
ATOM 785 C CA . GLU A 1 100 ? -5.322 5.398 -10.595 1.00 81.75 100 GLU A CA 1
ATOM 786 C C . GLU A 1 100 ? -4.077 5.677 -11.454 1.00 81.75 100 GLU A C 1
ATOM 788 O O . GLU A 1 100 ? -4.048 5.389 -12.645 1.00 81.75 100 GLU A O 1
ATOM 793 N N . SER A 1 101 ? -3.002 6.175 -10.839 1.00 80.31 101 SER A N 1
ATOM 794 C CA . SER A 1 101 ? -1.735 6.461 -11.524 1.00 80.31 101 SER A CA 1
ATOM 795 C C . SER A 1 101 ? -1.052 5.198 -12.069 1.00 80.31 101 SER A C 1
ATOM 797 O O . SER A 1 101 ? -0.472 5.215 -13.154 1.00 80.31 101 SER A O 1
ATOM 799 N N . ALA A 1 102 ? -1.115 4.087 -11.328 1.00 75.19 102 ALA A N 1
ATOM 800 C CA . ALA A 1 102 ? -0.519 2.813 -11.732 1.00 75.19 102 ALA A CA 1
ATOM 801 C C . ALA A 1 102 ? -1.343 2.072 -12.798 1.00 75.19 102 ALA A C 1
ATOM 803 O O . ALA A 1 102 ? -0.800 1.233 -13.519 1.00 75.19 102 ALA A O 1
ATOM 804 N N . PHE A 1 103 ? -2.639 2.373 -12.892 1.00 67.75 103 PHE A N 1
ATOM 805 C CA . PHE A 1 103 ? -3.572 1.769 -13.837 1.00 67.75 103 PHE A CA 1
ATOM 806 C C . PHE A 1 103 ? -4.407 2.856 -14.519 1.00 67.75 103 PHE A C 1
ATOM 808 O O . PHE A 1 103 ? -5.618 2.899 -14.301 1.00 67.75 103 PHE A O 1
ATOM 815 N N . PRO A 1 104 ? -3.795 3.723 -15.344 1.00 64.25 104 PRO A N 1
ATOM 816 C CA . PRO A 1 104 ? -4.568 4.684 -16.111 1.00 64.25 104 PRO A CA 1
ATOM 817 C C . PRO A 1 104 ? -5.572 3.903 -16.965 1.00 64.25 104 PRO A C 1
ATOM 819 O O . PRO A 1 104 ? -5.164 3.030 -17.740 1.00 64.25 104 PRO A O 1
ATOM 822 N N . GLU A 1 105 ? -6.870 4.175 -16.777 1.00 55.34 105 GLU A N 1
ATOM 823 C CA . GLU A 1 105 ? -7.965 3.661 -17.610 1.00 55.34 105 GLU A CA 1
ATOM 824 C C . GLU A 1 105 ? -7.499 3.620 -19.072 1.00 55.34 105 GLU A C 1
ATOM 826 O O . GLU A 1 105 ? -7.056 4.632 -19.616 1.00 55.34 105 GLU A O 1
ATOM 831 N N . GLY A 1 106 ? -7.494 2.415 -19.651 1.00 53.06 106 GLY A N 1
ATOM 832 C CA . GLY A 1 106 ? -6.685 2.025 -20.805 1.00 53.06 106 GLY A CA 1
ATOM 833 C C . GLY A 1 106 ? -6.431 3.120 -21.842 1.00 53.06 106 GLY A C 1
ATO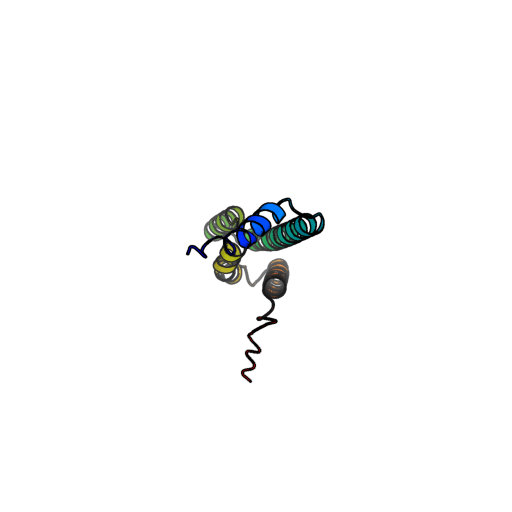M 834 O O . GLY A 1 106 ? -7.198 3.289 -22.790 1.00 53.06 106 GLY A O 1
ATOM 835 N N . GLY A 1 107 ? -5.281 3.786 -21.730 1.00 46.03 107 GLY A N 1
ATOM 836 C CA . GLY A 1 107 ? -4.685 4.562 -22.811 1.00 46.03 107 GLY A CA 1
ATOM 837 C C . GLY A 1 107 ? -4.215 3.625 -23.924 1.00 46.03 107 GLY A C 1
ATOM 838 O O . GLY A 1 107 ? -3.022 3.371 -24.050 1.00 46.03 107 GLY A O 1
ATOM 839 N N . GLY A 1 108 ? -5.155 3.065 -24.692 1.00 44.41 108 GLY A N 1
ATOM 840 C CA . GLY A 1 108 ? -4.861 2.239 -25.863 1.00 44.41 108 GLY A CA 1
ATOM 841 C C . GLY A 1 108 ? -5.785 1.044 -26.101 1.00 44.41 108 GLY A C 1
ATOM 842 O O . GLY A 1 108 ? -5.292 -0.018 -26.472 1.00 44.41 108 GLY A O 1
ATOM 843 N N . ASN A 1 109 ? -7.108 1.178 -25.949 1.00 46.22 109 ASN A N 1
ATOM 844 C CA . ASN A 1 109 ? -8.006 0.247 -26.637 1.00 46.22 109 ASN A CA 1
ATOM 845 C C . ASN A 1 109 ? -8.009 0.575 -28.143 1.00 46.22 109 ASN A C 1
ATOM 847 O O . ASN A 1 109 ? -8.688 1.489 -28.599 1.00 46.22 109 ASN A O 1
ATOM 851 N N . THR A 1 110 ? -7.185 -0.160 -28.888 1.00 55.84 110 THR A N 1
ATOM 852 C CA . THR A 1 110 ? -7.501 -0.700 -30.218 1.00 55.84 110 THR A CA 1
ATOM 853 C C . THR A 1 110 ? -8.187 0.248 -31.213 1.00 55.84 110 THR A C 1
ATOM 855 O O . THR A 1 110 ? -9.374 0.107 -31.510 1.00 55.84 110 THR A O 1
ATOM 858 N N . ALA A 1 111 ? -7.423 1.119 -31.871 1.00 47.38 111 ALA A N 1
ATOM 859 C CA . ALA A 1 111 ? -7.779 1.493 -33.238 1.00 47.38 111 ALA A CA 1
ATOM 860 C C . ALA A 1 111 ? -7.390 0.327 -34.165 1.00 47.38 111 ALA A C 1
ATOM 862 O O . ALA A 1 111 ? -6.372 0.369 -34.850 1.00 47.38 111 ALA A O 1
ATOM 863 N N . PHE A 1 112 ? -8.172 -0.757 -34.153 1.00 59.72 112 PHE A N 1
ATOM 864 C CA . PHE A 1 112 ? -8.200 -1.643 -35.311 1.00 59.72 112 PHE A CA 1
ATOM 865 C C . PHE A 1 112 ? -8.940 -0.867 -36.403 1.00 59.72 112 PHE A C 1
ATOM 867 O O . PHE A 1 112 ? -10.158 -0.718 -36.341 1.00 59.72 112 PHE A O 1
ATOM 874 N N . VAL A 1 113 ? -8.195 -0.295 -37.347 1.00 56.16 113 VAL A N 1
ATOM 875 C CA . VAL A 1 113 ? -8.754 0.322 -38.553 1.00 56.16 113 VAL A CA 1
ATOM 876 C C . VAL A 1 113 ? -8.610 -0.705 -39.675 1.00 56.16 113 VAL A C 1
ATOM 878 O O . VAL A 1 113 ? -7.499 -0.874 -40.177 1.00 56.16 113 VAL A O 1
ATOM 881 N N . PRO A 1 114 ? -9.671 -1.437 -40.053 1.00 60.75 114 PRO A N 1
ATOM 882 C CA . PRO A 1 114 ? -9.638 -2.222 -41.274 1.00 60.75 114 PRO A CA 1
ATOM 883 C C . PRO A 1 114 ? -9.752 -1.273 -42.477 1.00 60.75 114 PRO A C 1
ATOM 885 O O . PRO A 1 114 ? -10.657 -0.436 -42.518 1.00 60.75 114 PRO A O 1
ATOM 888 N N . LEU A 1 115 ? -8.837 -1.414 -43.438 1.00 60.62 115 LEU A N 1
ATOM 889 C CA . LEU A 1 115 ? -9.021 -0.986 -44.828 1.00 60.62 115 LEU A CA 1
ATOM 890 C C . LEU A 1 115 ? -9.184 -2.235 -45.693 1.00 60.62 115 LEU A C 1
ATOM 892 O O . LEU A 1 115 ? -8.383 -3.178 -45.490 1.00 60.62 115 LEU A O 1
#

Sequence (115 aa):
MNTAHAELSFHRAADLHAFGMPEDRLARMAARRAFVEMKTCFINAAAEIEGSTGALLQRKVRMAGEVIELWRIRHAVLAALPRHKASTEMHRQELMQQIESAFPEGGGNTAFVPL

Secondary structure (DSSP, 8-state):
-----SGGGSHHHHGGGGS--HHHHHHHHHHHHHHHHHHHHHHHHHHT--HHHHHHHHHHHHH--SHHHHHHHHHHHHHHS-SS-HHHHHHHHHHHHHHHHHS-TTTT-------

Foldseek 3Di:
DDDDDDPVPVVVVVVVCVPDDPVNVVVVVVVVVLVVLLLVLQLQLLVQQDDPLSVVSNVQSVPDPDPVSCVVCLVSSLVRQDPPDPSNVVSNVVNVVSVCVVCPPDPDDDPPPDD

pLDDT: mean 77.76, std 18.35, range [39.25, 96.69]